Protein AF-A0A1H6C4F9-F1 (afdb_monomer_lite)

pLDDT: mean 76.95, std 14.55, range [37.5, 91.25]

Sequence (44 aa):
MARYPRTVRSARVKCIDCNAPAAETIEETYVCVECGSAVVSAVE

Radius of gyration: 12.26 Å; chains: 1; bounding box: 33×26×26 Å

Secondary structure (DSSP, 8-state):
-----------S-B-TTT-PBEEE-TTS-EEETTT--EE-----

Organism: NCBI:txid699433

Structure (mmCIF, N/CA/C/O backbone):
data_AF-A0A1H6C4F9-F1
#
_entry.id   AF-A0A1H6C4F9-F1
#
loop_
_atom_site.group_PDB
_atom_site.id
_atom_site.type_symbol
_atom_site.label_atom_id
_atom_site.label_alt_id
_atom_site.label_comp_id
_atom_site.label_asym_id
_atom_site.label_entity_id
_atom_site.label_seq_id
_atom_site.pdbx_PDB_ins_code
_atom_site.Cartn_x
_atom_site.Cartn_y
_atom_site.Cartn_z
_atom_site.occupancy
_atom_site.B_iso_or_equiv
_atom_site.auth_seq_id
_atom_site.auth_comp_id
_atom_site.auth_asym_id
_atom_site.auth_atom_id
_atom_site.pdbx_PDB_model_num
ATOM 1 N N . MET A 1 1 ? 18.935 -14.396 -16.675 1.00 49.19 1 MET A N 1
ATOM 2 C CA . MET A 1 1 ? 19.415 -15.048 -15.436 1.00 49.19 1 MET A CA 1
ATOM 3 C C . MET A 1 1 ? 18.276 -15.116 -14.428 1.00 49.19 1 MET A C 1
ATOM 5 O O . MET A 1 1 ? 17.907 -14.083 -13.880 1.00 49.19 1 MET A O 1
ATOM 9 N N . ALA A 1 2 ? 17.681 -16.293 -14.226 1.00 58.44 2 ALA A N 1
ATOM 10 C CA . ALA A 1 2 ? 16.656 -16.483 -13.202 1.00 58.44 2 ALA A CA 1
ATOM 11 C C . ALA A 1 2 ? 17.316 -16.380 -11.819 1.00 58.44 2 ALA A C 1
ATOM 13 O O . ALA A 1 2 ? 18.223 -17.144 -11.489 1.00 58.44 2 ALA A O 1
ATOM 14 N N . ARG A 1 3 ? 16.928 -15.364 -11.046 1.00 64.50 3 ARG A N 1
ATOM 15 C CA . ARG A 1 3 ? 17.475 -15.091 -9.718 1.00 64.50 3 ARG A CA 1
ATOM 16 C C . ARG A 1 3 ? 16.858 -16.109 -8.756 1.00 64.50 3 ARG A C 1
ATOM 18 O O . ARG A 1 3 ? 15.657 -16.058 -8.521 1.00 64.50 3 ARG A O 1
ATOM 25 N N . TYR A 1 4 ? 17.671 -17.034 -8.243 1.00 66.19 4 TYR A N 1
ATOM 26 C CA . TYR A 1 4 ? 17.290 -17.947 -7.160 1.00 66.19 4 TYR A CA 1
ATOM 27 C C . TYR A 1 4 ? 16.568 -17.146 -6.061 1.00 66.19 4 TYR A C 1
ATOM 29 O O . TYR A 1 4 ? 17.061 -16.060 -5.718 1.00 66.19 4 TYR A O 1
ATOM 37 N N . PRO A 1 5 ? 15.409 -17.600 -5.547 1.00 64.62 5 PRO A N 1
ATOM 38 C CA . PRO A 1 5 ? 14.678 -16.850 -4.537 1.00 64.62 5 PRO A CA 1
ATOM 39 C C . PRO A 1 5 ? 15.586 -16.670 -3.320 1.00 64.62 5 PRO A C 1
ATOM 41 O O . PRO A 1 5 ? 15.957 -17.620 -2.635 1.00 64.62 5 PRO A O 1
ATOM 44 N N . ARG A 1 6 ? 16.020 -15.428 -3.097 1.00 71.00 6 ARG A N 1
ATOM 45 C CA . ARG A 1 6 ? 16.776 -15.057 -1.902 1.00 71.00 6 ARG A CA 1
ATOM 46 C C . ARG A 1 6 ? 15.805 -15.108 -0.732 1.00 71.00 6 ARG A C 1
ATOM 48 O O . ARG A 1 6 ? 14.630 -14.792 -0.905 1.00 71.00 6 ARG A O 1
ATOM 55 N N . THR A 1 7 ? 16.296 -15.455 0.450 1.00 70.50 7 THR A N 1
ATOM 56 C CA . THR A 1 7 ? 15.507 -15.352 1.677 1.00 70.50 7 THR A CA 1
ATOM 57 C C . THR A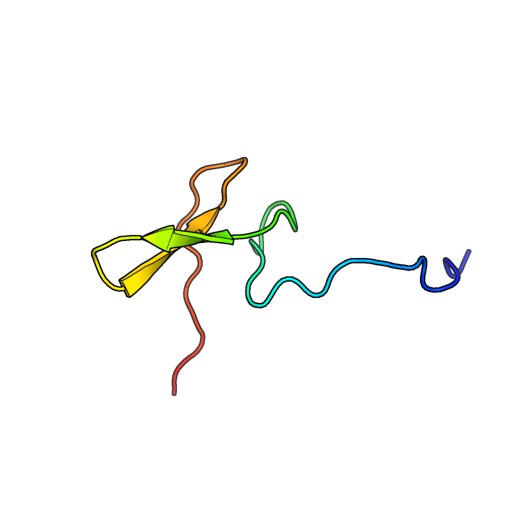 1 7 ? 15.066 -13.900 1.841 1.00 70.50 7 THR A C 1
ATOM 59 O O . THR A 1 7 ? 15.880 -13.017 2.111 1.00 70.50 7 THR A O 1
ATOM 62 N N . VAL A 1 8 ? 13.785 -13.640 1.602 1.00 70.19 8 VAL A N 1
ATOM 63 C CA . VAL A 1 8 ? 13.167 -12.320 1.719 1.00 70.19 8 VAL A CA 1
ATOM 64 C C . VAL A 1 8 ? 12.120 -12.385 2.815 1.00 70.19 8 VAL A C 1
ATOM 66 O O . VAL A 1 8 ? 11.426 -13.389 2.963 1.00 70.19 8 VAL A O 1
ATOM 69 N N . ARG A 1 9 ? 12.005 -11.315 3.603 1.00 71.06 9 ARG A N 1
ATOM 70 C CA . ARG A 1 9 ? 10.889 -11.188 4.541 1.00 71.06 9 ARG A CA 1
ATOM 71 C C . ARG A 1 9 ? 9.601 -11.070 3.732 1.00 71.06 9 ARG A C 1
ATOM 73 O O . ARG A 1 9 ? 9.553 -10.340 2.741 1.00 71.06 9 ARG A O 1
ATOM 80 N N . SER A 1 10 ? 8.568 -11.785 4.152 1.00 71.56 10 SER A N 1
ATOM 81 C CA . SER A 1 10 ? 7.227 -11.642 3.600 1.00 71.56 10 SER A CA 1
ATOM 82 C C . SER A 1 10 ? 6.700 -10.245 3.929 1.00 71.56 10 SER A C 1
ATOM 84 O O . SER A 1 10 ? 6.396 -9.951 5.083 1.00 71.56 10 SER A O 1
ATOM 86 N N . ALA A 1 11 ? 6.616 -9.379 2.920 1.00 69.44 11 ALA A N 1
ATOM 87 C CA . ALA A 1 11 ? 5.838 -8.148 2.995 1.00 69.44 11 ALA A CA 1
ATOM 88 C C . ALA A 1 11 ? 4.397 -8.480 2.593 1.00 69.44 11 ALA A C 1
ATOM 90 O O . ALA A 1 11 ? 4.196 -9.101 1.550 1.00 69.44 11 ALA A O 1
ATOM 91 N N . ARG A 1 12 ? 3.413 -8.093 3.417 1.00 73.19 12 ARG A N 1
ATOM 92 C CA . ARG A 1 12 ? 1.988 -8.325 3.118 1.00 73.19 12 ARG A CA 1
ATOM 93 C C . ARG A 1 12 ? 1.535 -7.547 1.883 1.00 73.19 12 ARG A C 1
ATOM 95 O O . ARG A 1 12 ? 0.773 -8.075 1.086 1.00 73.19 12 ARG A O 1
ATOM 102 N N . VAL A 1 13 ? 2.033 -6.320 1.727 1.00 84.31 13 VAL A N 1
ATOM 103 C CA . VAL A 1 13 ? 1.628 -5.377 0.679 1.00 84.31 13 VAL A CA 1
ATOM 104 C C . VAL A 1 13 ? 2.866 -4.657 0.135 1.00 84.31 13 VAL A C 1
ATOM 106 O O . VAL A 1 13 ? 3.781 -4.316 0.892 1.00 84.31 13 VAL A O 1
ATOM 109 N N . LYS A 1 14 ? 2.916 -4.456 -1.187 1.00 85.12 14 LYS A N 1
ATOM 110 C CA . LYS A 1 14 ? 4.014 -3.776 -1.887 1.00 85.12 14 LYS A CA 1
ATOM 111 C C . LYS A 1 14 ? 3.484 -2.709 -2.833 1.00 85.12 14 LYS A C 1
ATOM 113 O O . LYS A 1 14 ? 2.411 -2.870 -3.404 1.00 85.12 14 LYS A O 1
ATOM 118 N N . CYS A 1 15 ? 4.271 -1.658 -3.028 1.00 87.06 15 CYS A N 1
ATOM 119 C CA . CYS A 1 15 ? 4.001 -0.637 -4.030 1.00 87.06 15 CYS A CA 1
ATOM 120 C C . CYS A 1 15 ? 4.167 -1.202 -5.447 1.00 87.06 15 CYS A C 1
ATOM 122 O O . CYS A 1 15 ? 5.155 -1.882 -5.725 1.00 87.06 15 CYS A O 1
ATOM 124 N N . ILE A 1 16 ? 3.233 -0.887 -6.345 1.00 85.12 16 ILE A N 1
ATOM 125 C CA . ILE A 1 16 ? 3.302 -1.315 -7.747 1.00 85.12 16 ILE A CA 1
ATOM 126 C C . ILE A 1 16 ? 4.416 -0.599 -8.523 1.00 85.12 16 ILE A C 1
ATOM 128 O O . ILE A 1 16 ? 5.076 -1.224 -9.349 1.00 85.12 16 ILE A O 1
ATOM 132 N N . ASP A 1 17 ? 4.679 0.672 -8.202 1.00 86.00 17 ASP A N 1
ATOM 133 C CA . ASP A 1 17 ? 5.628 1.510 -8.943 1.00 86.00 17 ASP A CA 1
ATOM 134 C C . ASP A 1 17 ? 7.085 1.151 -8.633 1.00 86.00 17 ASP A C 1
ATOM 136 O O . ASP A 1 17 ? 7.915 1.013 -9.529 1.00 86.00 17 ASP A O 1
ATOM 140 N N . CYS A 1 18 ? 7.412 1.002 -7.346 1.00 87.75 18 CYS A N 1
ATOM 141 C CA . CYS A 1 18 ? 8.795 0.827 -6.894 1.00 87.75 18 CYS A CA 1
ATOM 142 C C . CYS A 1 18 ? 9.073 -0.525 -6.222 1.00 87.75 18 CYS A C 1
ATOM 144 O O . CYS A 1 18 ? 10.216 -0.799 -5.856 1.00 87.75 18 CYS A O 1
ATOM 146 N N . ASN A 1 19 ? 8.060 -1.388 -6.054 1.00 86.06 19 ASN A N 1
ATOM 147 C CA . ASN A 1 19 ? 8.171 -2.700 -5.394 1.00 86.06 19 ASN A CA 1
ATOM 148 C C . ASN A 1 19 ? 8.703 -2.637 -3.943 1.00 86.06 19 ASN A C 1
ATOM 150 O O . ASN A 1 19 ? 9.111 -3.654 -3.369 1.00 86.06 19 ASN A O 1
ATOM 154 N N . ALA A 1 20 ? 8.687 -1.445 -3.343 1.00 88.75 20 ALA A N 1
ATOM 155 C CA . ALA A 1 20 ? 9.002 -1.220 -1.943 1.00 88.75 20 ALA A CA 1
ATOM 156 C C . ALA A 1 20 ? 7.859 -1.713 -1.038 1.00 88.75 20 ALA A C 1
ATOM 158 O O . ALA A 1 20 ? 6.713 -1.832 -1.491 1.00 88.75 20 ALA A O 1
ATOM 159 N N . PRO A 1 21 ? 8.141 -2.027 0.239 1.00 87.81 21 PRO A N 1
ATOM 160 C CA . PRO A 1 21 ? 7.097 -2.399 1.185 1.00 87.81 21 PRO A CA 1
ATOM 161 C C . PRO A 1 21 ? 6.130 -1.234 1.429 1.00 87.81 21 PRO A C 1
ATOM 163 O O . PRO A 1 21 ? 6.522 -0.066 1.434 1.00 87.81 21 PRO A O 1
ATOM 166 N N . ALA A 1 22 ? 4.863 -1.564 1.649 1.00 88.56 22 ALA A N 1
ATOM 167 C CA . ALA A 1 22 ? 3.868 -0.604 2.107 1.00 88.56 22 ALA A CA 1
ATOM 168 C C . ALA A 1 22 ? 3.705 -0.679 3.632 1.00 88.56 22 ALA A C 1
ATOM 170 O O . ALA A 1 22 ? 3.840 -1.758 4.218 1.00 88.56 22 ALA A O 1
ATOM 171 N N . ALA A 1 23 ? 3.397 0.456 4.252 1.00 88.38 23 ALA A N 1
ATOM 172 C CA . ALA A 1 23 ? 2.963 0.559 5.639 1.00 88.38 23 ALA A CA 1
ATOM 173 C C . ALA A 1 23 ? 1.450 0.805 5.692 1.00 88.38 23 ALA A C 1
ATOM 175 O O . ALA A 1 23 ? 0.905 1.508 4.843 1.00 88.38 23 ALA A O 1
ATOM 176 N N . GLU A 1 24 ? 0.791 0.217 6.684 1.00 89.25 24 GLU A N 1
ATOM 177 C CA . GLU A 1 24 ? -0.610 0.486 7.002 1.00 89.25 24 GLU A CA 1
ATOM 178 C C . GLU A 1 24 ? -0.697 1.778 7.823 1.00 89.25 24 GLU A C 1
ATOM 180 O O . GLU A 1 24 ? 0.075 1.981 8.767 1.00 89.25 24 GLU A O 1
ATOM 185 N N . THR A 1 25 ? -1.590 2.676 7.429 1.00 86.50 25 THR A N 1
ATOM 186 C CA . THR A 1 25 ? -1.847 3.940 8.117 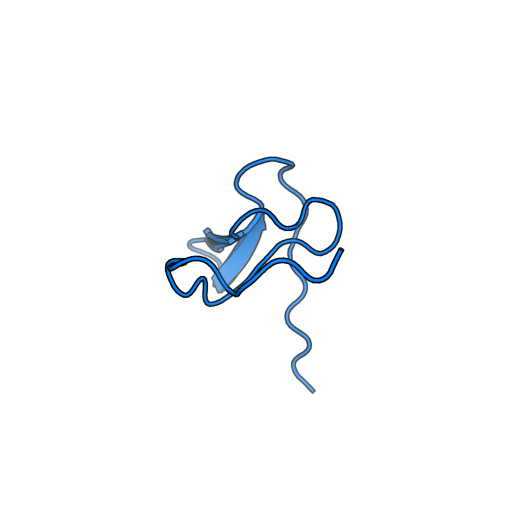1.00 86.50 25 THR A CA 1
ATOM 187 C C . THR A 1 25 ? -2.921 3.755 9.189 1.00 86.50 25 THR A C 1
ATOM 189 O O . THR A 1 25 ? -3.621 2.746 9.238 1.00 86.50 25 THR A O 1
ATOM 192 N N . ILE A 1 26 ? -3.094 4.766 10.042 1.00 89.94 26 ILE A N 1
ATOM 193 C CA . ILE A 1 26 ? -4.173 4.798 11.044 1.00 89.94 26 ILE A CA 1
ATOM 194 C C . ILE A 1 26 ? -5.581 4.878 10.429 1.00 89.94 26 ILE A C 1
ATOM 196 O O . ILE A 1 26 ? -6.561 4.703 11.142 1.00 89.94 26 ILE A O 1
ATOM 200 N N . GLU A 1 27 ? -5.675 5.162 9.129 1.00 89.44 27 GLU A N 1
ATOM 201 C CA . GLU A 1 27 ? -6.925 5.247 8.368 1.00 89.44 27 GLU A CA 1
ATOM 202 C C . GLU A 1 27 ? -7.226 3.932 7.627 1.00 89.44 27 GLU A C 1
ATOM 204 O O . GLU A 1 27 ? -8.021 3.923 6.693 1.00 89.44 27 GLU A O 1
ATOM 209 N N . GLU A 1 28 ? -6.546 2.836 7.995 1.00 85.81 28 GLU A N 1
ATOM 210 C CA . GLU A 1 28 ? -6.680 1.509 7.369 1.00 85.81 28 GLU A CA 1
ATOM 211 C C . GLU A 1 28 ? -6.342 1.511 5.861 1.00 85.81 28 GLU A C 1
ATOM 213 O O . GLU A 1 28 ? -6.781 0.656 5.091 1.00 85.81 28 GLU A O 1
ATOM 218 N N . THR A 1 29 ? -5.519 2.470 5.422 1.00 86.75 29 THR A N 1
ATOM 219 C CA . THR A 1 29 ? -4.992 2.550 4.052 1.00 86.75 29 THR A CA 1
ATOM 220 C C . THR A 1 29 ? -3.532 2.115 3.999 1.00 86.75 29 THR A C 1
ATOM 222 O O . THR A 1 29 ? -2.817 2.155 4.996 1.00 86.75 29 THR A O 1
ATOM 225 N N . TYR A 1 30 ? -3.051 1.706 2.825 1.00 87.44 30 TYR A N 1
ATOM 226 C CA . TYR A 1 30 ? -1.649 1.334 2.633 1.00 87.44 30 TYR A CA 1
ATOM 227 C C . TYR A 1 30 ? -0.906 2.417 1.858 1.00 87.44 30 TYR A C 1
ATOM 229 O O . TYR A 1 30 ? -1.359 2.858 0.802 1.00 87.44 30 TYR A O 1
ATOM 237 N N . VAL A 1 31 ? 0.269 2.813 2.345 1.00 89.69 31 VAL A N 1
ATOM 238 C CA . VAL A 1 31 ? 1.133 3.808 1.697 1.00 89.69 31 VAL A CA 1
ATOM 239 C C . VAL A 1 31 ? 2.539 3.248 1.535 1.00 89.69 31 VAL A C 1
ATOM 24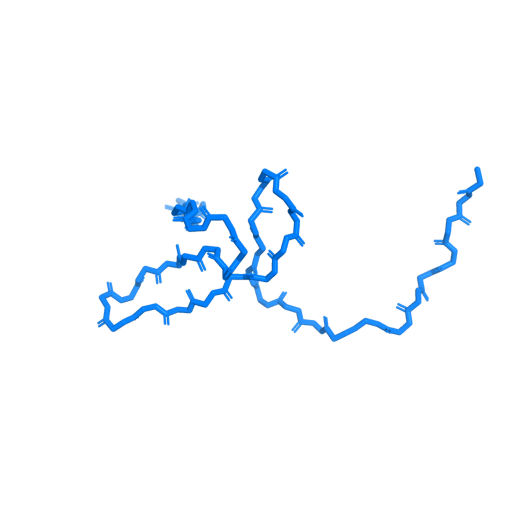1 O O . VAL A 1 31 ? 3.083 2.595 2.426 1.00 89.69 31 VAL A O 1
ATOM 244 N N . CYS A 1 32 ? 3.144 3.485 0.374 1.00 91.25 32 CYS A N 1
ATOM 245 C CA . CYS A 1 32 ? 4.520 3.095 0.112 1.00 91.25 32 CYS A CA 1
ATOM 246 C C . CYS A 1 32 ? 5.506 3.861 1.007 1.00 91.25 32 CYS A C 1
ATOM 248 O O . CYS A 1 32 ? 5.506 5.090 1.001 1.00 91.25 32 CYS A O 1
ATOM 250 N N . VAL A 1 33 ? 6.421 3.151 1.679 1.00 88.94 33 VAL A N 1
ATOM 251 C CA . VAL A 1 33 ? 7.414 3.793 2.565 1.00 88.94 33 VAL A CA 1
ATOM 252 C C . VAL A 1 33 ? 8.490 4.585 1.817 1.00 88.94 33 VAL A C 1
ATOM 254 O O . VAL A 1 33 ? 9.081 5.489 2.392 1.00 88.94 33 VAL A O 1
ATOM 257 N N . GLU A 1 34 ? 8.734 4.258 0.544 1.00 90.38 34 GLU A N 1
ATOM 258 C CA . GLU A 1 34 ? 9.755 4.932 -0.271 1.00 90.38 34 GLU A CA 1
ATOM 259 C C . GLU A 1 34 ? 9.189 6.120 -1.065 1.00 90.38 34 GLU A C 1
ATOM 261 O O . GLU A 1 34 ? 9.679 7.236 -0.937 1.00 90.38 34 GLU A O 1
ATOM 266 N N . CYS A 1 35 ? 8.161 5.907 -1.899 1.00 89.19 35 CYS A N 1
ATOM 267 C CA . CYS A 1 35 ? 7.650 6.943 -2.806 1.00 89.19 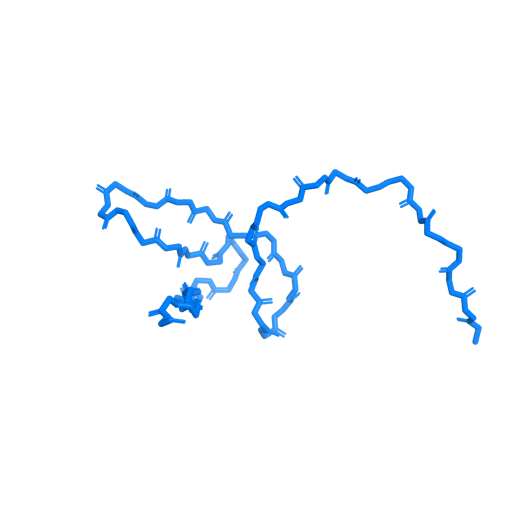35 CYS A CA 1
ATOM 268 C C . CYS A 1 35 ? 6.373 7.651 -2.328 1.00 89.19 35 CYS A C 1
ATOM 270 O O . CYS A 1 35 ? 5.947 8.610 -2.963 1.00 89.19 35 CYS A O 1
ATOM 272 N N . GLY A 1 36 ? 5.733 7.178 -1.253 1.00 84.69 36 GL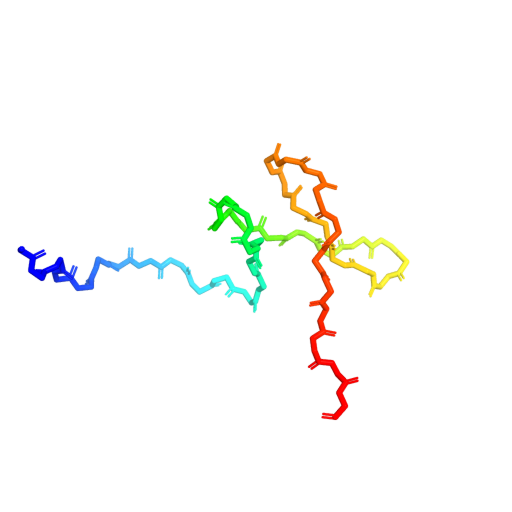Y A N 1
ATOM 273 C CA . GLY A 1 36 ? 4.487 7.758 -0.746 1.00 84.69 36 GLY A CA 1
ATOM 274 C C . GLY A 1 36 ? 3.241 7.483 -1.597 1.00 84.69 36 GLY A C 1
ATOM 275 O O . GLY A 1 36 ? 2.166 7.966 -1.251 1.00 84.69 36 GLY A O 1
ATOM 276 N N . SER A 1 37 ? 3.342 6.699 -2.680 1.00 85.75 37 SER A N 1
ATOM 277 C CA . SER A 1 37 ? 2.167 6.297 -3.464 1.00 85.75 37 SER A CA 1
ATOM 278 C C . SER A 1 37 ? 1.194 5.496 -2.596 1.00 85.75 37 SER A C 1
ATOM 280 O O . SER A 1 37 ? 1.606 4.587 -1.864 1.00 85.75 37 SER A O 1
ATOM 282 N N . ALA A 1 38 ? -0.100 5.801 -2.716 1.00 76.19 38 ALA A N 1
ATOM 283 C CA . ALA A 1 38 ? -1.154 4.986 -2.130 1.00 76.19 38 ALA A CA 1
ATOM 284 C C . ALA A 1 38 ? -1.150 3.602 -2.789 1.00 76.19 38 ALA A C 1
ATOM 286 O O . ALA A 1 38 ? -1.142 3.478 -4.016 1.00 76.19 38 ALA A O 1
ATOM 287 N N . VAL A 1 39 ? -1.143 2.553 -1.973 1.00 76.12 39 VAL A N 1
ATOM 288 C CA . VAL A 1 39 ? -1.273 1.183 -2.451 1.00 76.12 39 VAL A CA 1
ATOM 289 C C . VAL A 1 39 ? -2.745 0.817 -2.395 1.00 76.12 39 VAL A C 1
ATOM 291 O O . VAL A 1 39 ? -3.291 0.532 -1.333 1.00 76.12 39 VAL A O 1
ATOM 294 N N . VAL A 1 40 ? -3.393 0.855 -3.556 1.00 66.38 40 VAL A N 1
ATOM 295 C CA . VAL A 1 40 ? -4.754 0.343 -3.729 1.00 66.38 40 VAL A CA 1
ATOM 296 C C . VAL A 1 40 ? -4.727 -1.167 -3.509 1.00 66.38 40 VAL A C 1
ATOM 298 O O . VAL A 1 40 ? -4.116 -1.903 -4.286 1.00 66.38 40 VAL A O 1
ATOM 301 N N . SER A 1 41 ? -5.354 -1.638 -2.429 1.00 55.56 41 SER A N 1
ATOM 302 C CA . SER A 1 41 ? -5.675 -3.054 -2.303 1.00 55.56 41 SER A CA 1
ATOM 303 C C . SER A 1 41 ? -6.775 -3.368 -3.318 1.00 55.56 41 SER A C 1
ATOM 305 O O . SER A 1 41 ? -7.805 -2.701 -3.369 1.00 55.56 41 SER A O 1
ATOM 307 N N . ALA A 1 42 ? -6.542 -4.364 -4.171 1.00 46.25 42 ALA A N 1
ATOM 308 C CA . ALA A 1 42 ? -7.604 -4.950 -4.975 1.00 46.25 42 ALA A CA 1
ATOM 309 C C .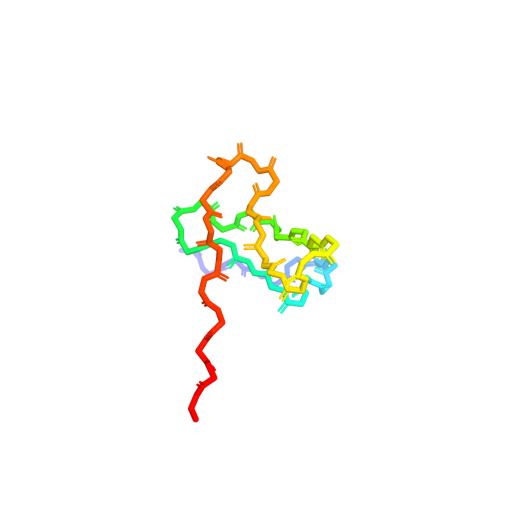 ALA A 1 42 ? -8.515 -5.739 -4.023 1.00 46.25 42 ALA A C 1
ATOM 311 O O . ALA A 1 42 ? -8.246 -6.903 -3.729 1.00 46.25 42 ALA A O 1
ATOM 312 N N . VAL A 1 43 ? -9.522 -5.071 -3.462 1.00 37.50 43 VAL A N 1
ATOM 313 C CA . VAL A 1 43 ? -10.647 -5.712 -2.778 1.00 37.50 43 VAL A CA 1
ATOM 314 C C . VAL A 1 43 ? -11.877 -5.497 -3.648 1.00 37.50 43 VAL A C 1
ATOM 316 O O . VAL A 1 43 ? -12.527 -4.461 -3.549 1.00 37.50 43 VAL A O 1
ATOM 319 N N . GLU A 1 44 ? -12.153 -6.488 -4.493 1.00 37.81 44 GLU A N 1
ATOM 320 C CA . GLU A 1 44 ? -13.498 -6.927 -4.885 1.00 37.81 44 GLU A CA 1
ATOM 321 C C . GLU A 1 44 ? -13.513 -8.461 -4.880 1.00 37.81 44 GLU A C 1
ATOM 323 O O . GLU A 1 44 ? -12.561 -9.063 -5.435 1.00 37.81 44 GLU A O 1
#

Foldseek 3Di:
DPDDDDPDPDQPFADPPPRAGWDQDPVRWTAHPPPRDTGDDPDD